Protein AF-A0ABD1PYK2-F1 (afdb_monomer_lite)

Structure (mmCIF, N/CA/C/O backbone):
data_AF-A0ABD1PYK2-F1
#
_entry.id   AF-A0ABD1PYK2-F1
#
loop_
_atom_site.group_PDB
_atom_site.id
_atom_site.type_symbol
_atom_site.label_atom_id
_atom_site.label_alt_id
_atom_site.label_comp_id
_atom_site.label_asym_id
_atom_site.label_entity_id
_atom_site.label_seq_id
_atom_site.pdbx_PDB_ins_code
_atom_site.Cartn_x
_atom_site.Cartn_y
_atom_site.Cartn_z
_atom_site.occupancy
_atom_site.B_iso_or_equiv
_atom_site.auth_seq_id
_atom_site.auth_comp_id
_atom_site.auth_asym_id
_atom_site.auth_atom_id
_atom_site.pdbx_PDB_model_num
ATOM 1 N N . MET A 1 1 ? 8.245 11.657 2.292 1.00 74.88 1 MET A N 1
ATOM 2 C CA . MET A 1 1 ? 6.785 11.523 2.080 1.00 74.88 1 MET A CA 1
ATOM 3 C C . MET A 1 1 ? 6.137 12.876 2.335 1.00 74.88 1 MET A C 1
ATOM 5 O O . MET A 1 1 ? 6.448 13.463 3.363 1.00 74.88 1 MET A O 1
ATOM 9 N N . LYS A 1 2 ? 5.314 13.388 1.410 1.00 86.75 2 LYS A N 1
ATOM 10 C CA . LYS A 1 2 ? 4.591 14.660 1.602 1.00 86.75 2 LYS A CA 1
ATOM 11 C C . LYS A 1 2 ? 3.456 14.492 2.625 1.00 86.75 2 LYS A C 1
ATOM 13 O O . LYS A 1 2 ? 2.939 13.383 2.755 1.00 86.75 2 LYS A O 1
ATOM 18 N N . GLU A 1 3 ? 3.072 15.558 3.329 1.00 89.00 3 GLU A N 1
ATOM 19 C CA . GLU A 1 3 ? 2.072 15.497 4.413 1.00 89.00 3 GLU A CA 1
ATOM 20 C C . GLU A 1 3 ? 0.693 15.042 3.924 1.00 89.00 3 GLU A C 1
ATOM 22 O O . GLU A 1 3 ? 0.049 14.222 4.575 1.00 89.00 3 GLU A O 1
ATOM 27 N N . GLU A 1 4 ? 0.268 15.463 2.730 1.00 91.81 4 GLU A N 1
ATOM 28 C CA . GLU A 1 4 ? -1.008 15.030 2.155 1.00 91.81 4 GLU A CA 1
ATOM 29 C C . GLU A 1 4 ? -1.071 13.521 1.872 1.00 91.81 4 GLU A C 1
ATOM 31 O O . GLU A 1 4 ? -2.158 12.960 1.768 1.00 91.81 4 GLU A O 1
ATOM 36 N N . CYS A 1 5 ? 0.084 12.856 1.772 1.00 92.56 5 CYS A N 1
ATOM 37 C CA . CYS A 1 5 ? 0.183 11.414 1.566 1.00 92.56 5 CYS A CA 1
ATOM 38 C C . CYS A 1 5 ? 0.205 10.615 2.875 1.00 92.56 5 CYS A C 1
ATOM 40 O O . CYS A 1 5 ? 0.197 9.391 2.818 1.00 92.56 5 CYS A O 1
ATOM 42 N N . LYS A 1 6 ? 0.211 11.283 4.036 1.00 90.31 6 LYS A N 1
ATOM 43 C CA . LYS A 1 6 ? 0.122 10.647 5.361 1.00 90.31 6 LYS A CA 1
ATOM 44 C C . LYS A 1 6 ? -1.310 10.572 5.892 1.00 90.31 6 LYS A C 1
ATOM 46 O O . LYS A 1 6 ? -1.553 9.948 6.921 1.00 90.31 6 LYS A O 1
ATOM 51 N N . VAL A 1 7 ? -2.257 11.228 5.226 1.00 90.69 7 VAL A N 1
ATOM 52 C CA . VAL A 1 7 ? -3.659 11.261 5.649 1.00 90.69 7 VAL A CA 1
ATOM 53 C C . VAL A 1 7 ? -4.382 10.032 5.107 1.00 90.69 7 VAL A C 1
ATOM 55 O O . VAL A 1 7 ? -4.523 9.871 3.893 1.00 90.69 7 VAL A O 1
ATOM 58 N N . VAL A 1 8 ? -4.873 9.183 6.012 1.00 90.94 8 VAL A N 1
ATOM 59 C CA . VAL A 1 8 ? -5.767 8.076 5.658 1.00 90.94 8 VAL A CA 1
ATOM 60 C C . VAL A 1 8 ? -7.124 8.669 5.282 1.00 90.94 8 VAL A C 1
ATOM 62 O O . VAL A 1 8 ? -7.791 9.307 6.092 1.00 90.94 8 VAL A O 1
ATOM 65 N N . SER A 1 9 ? -7.480 8.543 4.010 1.00 90.81 9 SER A N 1
ATOM 66 C CA . SER A 1 9 ? -8.704 9.078 3.411 1.00 90.81 9 SER A CA 1
ATOM 67 C C . SER A 1 9 ? -9.098 8.215 2.223 1.00 90.81 9 SER A C 1
ATOM 69 O O . SER A 1 9 ? -8.249 7.505 1.682 1.00 90.81 9 SER A O 1
ATOM 71 N N . ASP A 1 10 ? -10.359 8.287 1.804 1.00 92.62 10 ASP A N 1
ATOM 72 C CA . ASP A 1 10 ? -10.828 7.587 0.611 1.00 92.62 10 ASP A CA 1
ATOM 73 C C . ASP A 1 10 ? -9.928 7.922 -0.605 1.00 92.62 10 ASP A C 1
ATOM 75 O O . ASP A 1 10 ? -9.755 9.109 -0.927 1.00 92.62 10 ASP A O 1
ATOM 79 N N . PRO A 1 11 ? -9.346 6.916 -1.291 1.00 94.06 11 PRO A N 1
ATOM 80 C CA . PRO A 1 11 ? -8.468 7.141 -2.437 1.00 94.06 11 PRO A CA 1
ATOM 81 C C . PRO A 1 11 ? -9.079 8.024 -3.536 1.00 94.06 11 PRO A C 1
ATOM 83 O O . PRO A 1 11 ? -8.347 8.795 -4.166 1.00 94.06 11 PRO A O 1
ATOM 86 N N . ARG A 1 12 ? -10.408 7.985 -3.724 1.00 94.81 12 ARG A N 1
ATOM 87 C CA . ARG A 1 12 ? -11.149 8.812 -4.695 1.00 94.81 12 ARG A CA 1
ATOM 88 C C . ARG A 1 12 ? -10.964 10.308 -4.433 1.00 94.81 12 ARG A C 1
ATOM 90 O O . ARG A 1 12 ? -10.873 11.100 -5.373 1.00 94.81 12 ARG A O 1
ATOM 97 N N . PHE A 1 13 ? -10.835 10.690 -3.162 1.00 95.00 13 PHE A N 1
ATOM 98 C CA . PHE A 1 13 ? -10.753 12.083 -2.709 1.00 95.00 13 PHE A CA 1
ATOM 99 C C . PHE A 1 13 ? -9.386 12.461 -2.122 1.00 95.00 13 PHE A C 1
ATOM 101 O O . PHE A 1 13 ? -9.187 13.610 -1.720 1.00 95.00 13 PHE A O 1
ATOM 108 N N . SER A 1 14 ? -8.420 11.537 -2.104 1.00 94.12 14 SER A N 1
ATOM 109 C CA . SER A 1 14 ? -7.085 11.794 -1.561 1.00 94.12 14 SER A CA 1
ATOM 110 C C . SER A 1 14 ? -6.401 12.977 -2.258 1.00 94.12 14 SER A C 1
ATOM 112 O O . SER A 1 14 ? -6.390 13.104 -3.490 1.00 94.12 14 SER A O 1
ATOM 114 N N . LYS A 1 15 ? -5.791 13.861 -1.461 1.00 95.12 15 LYS A N 1
ATOM 115 C CA . LYS A 1 15 ? -4.985 14.992 -1.956 1.00 95.12 15 LYS A CA 1
ATOM 116 C C . LYS A 1 15 ? -3.602 14.550 -2.444 1.00 95.12 15 LYS A C 1
ATOM 118 O O . LYS A 1 15 ? -2.945 15.295 -3.168 1.00 95.12 15 LYS A O 1
ATOM 123 N N . CYS A 1 16 ? -3.172 13.339 -2.092 1.00 94.31 16 CYS A N 1
ATOM 124 C CA . CYS A 1 16 ? -1.904 12.785 -2.532 1.00 94.31 16 CYS A CA 1
ATOM 125 C C . CYS A 1 16 ? -1.929 12.475 -4.038 1.00 94.31 16 CYS A C 1
ATOM 127 O O . CYS A 1 16 ? -2.769 11.722 -4.527 1.00 94.31 16 CYS A O 1
ATOM 129 N N . GLN A 1 17 ? -0.972 13.027 -4.787 1.00 93.19 17 GLN A N 1
ATOM 130 C CA . GLN A 1 17 ? -0.916 12.911 -6.255 1.00 93.19 17 GLN A CA 1
ATOM 131 C C . GLN A 1 17 ? -0.642 11.490 -6.771 1.00 93.19 17 GLN A C 1
ATOM 133 O O . GLN A 1 17 ? -0.823 11.214 -7.958 1.00 93.19 17 GLN A O 1
ATOM 138 N N . ILE A 1 18 ? -0.174 10.597 -5.897 1.00 92.69 18 ILE A N 1
ATOM 139 C CA . ILE A 1 18 ? 0.105 9.199 -6.236 1.00 92.69 18 ILE A CA 1
ATOM 140 C C . ILE A 1 18 ? -1.050 8.252 -5.877 1.00 92.69 18 ILE A C 1
ATOM 142 O O . ILE A 1 18 ? -0.937 7.062 -6.148 1.00 92.69 18 ILE A O 1
ATOM 146 N N . ALA A 1 19 ? -2.168 8.762 -5.342 1.00 95.12 19 ALA A N 1
ATOM 147 C CA . ALA A 1 19 ? -3.413 8.002 -5.241 1.00 95.12 19 ALA A CA 1
ATOM 148 C C . ALA A 1 19 ? -3.953 7.684 -6.645 1.00 95.12 19 ALA A C 1
ATOM 150 O O . ALA A 1 19 ? -4.085 8.587 -7.478 1.00 95.12 19 ALA A O 1
ATOM 151 N N . LEU A 1 20 ? -4.281 6.419 -6.914 1.00 94.44 20 LEU A N 1
ATOM 152 C CA . LEU A 1 20 ? -4.984 6.034 -8.136 1.00 94.44 20 LEU A CA 1
ATOM 153 C C . LEU A 1 20 ? -6.457 6.430 -8.020 1.00 94.44 20 LEU A C 1
ATOM 155 O O . LEU A 1 20 ? -7.187 5.938 -7.160 1.00 94.44 20 LEU A O 1
ATOM 159 N N . LYS A 1 21 ? -6.879 7.326 -8.913 1.00 93.00 21 LYS A N 1
ATOM 160 C CA . LYS A 1 21 ? -8.245 7.848 -9.024 1.00 93.00 21 LYS A CA 1
ATOM 161 C C . LYS A 1 21 ? -8.891 7.332 -10.305 1.00 93.00 21 LYS A C 1
ATOM 163 O O . LYS A 1 21 ? -8.188 7.116 -11.290 1.00 93.00 21 LYS A O 1
ATOM 168 N N . GLY A 1 22 ? -10.215 7.200 -10.298 1.00 92.56 22 GLY A N 1
ATOM 169 C CA . GLY A 1 22 ? -10.984 6.788 -11.476 1.00 92.56 22 GLY A CA 1
ATOM 170 C C . GLY A 1 22 ? -10.955 5.285 -11.763 1.00 92.56 22 GLY A C 1
ATOM 171 O O . GLY A 1 22 ? -11.240 4.892 -12.890 1.00 92.56 22 GLY A O 1
ATOM 172 N N . LEU A 1 23 ? -10.606 4.451 -10.777 1.00 93.06 23 LEU A N 1
ATOM 173 C CA . LEU A 1 23 ? -10.882 3.013 -10.848 1.00 93.06 23 LEU A CA 1
ATOM 174 C C . LEU A 1 23 ? -12.402 2.770 -10.712 1.00 93.06 23 LEU A C 1
ATOM 176 O O . LEU A 1 23 ? -13.110 3.655 -10.221 1.00 93.06 23 LEU A O 1
ATOM 180 N N . PRO A 1 24 ? -12.919 1.601 -11.133 1.00 96.56 24 PRO A N 1
ATOM 181 C CA . PRO A 1 24 ? -14.303 1.220 -10.855 1.00 96.56 24 PRO A CA 1
ATOM 182 C C . PRO A 1 24 ? -14.618 1.302 -9.356 1.00 96.56 24 PRO A C 1
ATOM 184 O O . PRO A 1 24 ? -13.746 1.035 -8.525 1.00 96.56 24 PRO A O 1
ATOM 187 N N . ASN A 1 25 ? -15.852 1.676 -9.007 1.00 94.50 25 ASN A N 1
ATOM 188 C CA . ASN A 1 25 ? -16.253 1.875 -7.609 1.00 94.50 25 ASN A CA 1
ATOM 189 C C . ASN A 1 25 ? -16.060 0.605 -6.780 1.00 94.50 25 ASN A C 1
ATOM 191 O O . ASN A 1 25 ? -15.590 0.681 -5.651 1.00 94.50 25 ASN A O 1
ATOM 195 N N . GLU A 1 26 ? -16.303 -0.556 -7.385 1.00 95.62 26 GLU A N 1
ATOM 196 C CA . GLU A 1 26 ? -16.123 -1.866 -6.770 1.00 95.62 26 GLU A CA 1
ATOM 197 C C . GLU A 1 26 ? -14.700 -2.050 -6.233 1.00 95.62 26 GLU A C 1
ATOM 199 O O . GLU A 1 26 ? -14.513 -2.646 -5.180 1.00 95.62 26 GLU A O 1
ATOM 204 N N . VAL A 1 27 ? -13.685 -1.488 -6.900 1.00 94.50 27 VAL A N 1
ATOM 205 C CA . VAL A 1 27 ? -12.303 -1.567 -6.410 1.00 94.50 27 VAL A CA 1
ATOM 206 C C . VAL A 1 27 ? -12.149 -0.817 -5.089 1.00 94.50 27 VAL A C 1
ATOM 208 O O . VAL A 1 27 ? -11.462 -1.313 -4.202 1.00 94.50 27 VAL A O 1
ATOM 211 N N . TYR A 1 28 ? -12.777 0.353 -4.953 1.00 94.31 28 TYR A N 1
ATOM 212 C CA . TYR A 1 28 ? -12.697 1.179 -3.745 1.00 94.31 28 TYR A CA 1
ATOM 213 C C . TYR A 1 28 ? -13.603 0.690 -2.613 1.00 94.31 28 TYR A C 1
ATOM 215 O O . TYR A 1 28 ? -13.263 0.895 -1.451 1.00 94.31 28 TYR A O 1
ATOM 223 N N . ASP A 1 29 ? -14.746 0.098 -2.955 1.00 93.19 29 ASP A N 1
ATOM 224 C CA . ASP A 1 29 ? -15.789 -0.262 -1.994 1.00 93.19 29 ASP A CA 1
ATOM 225 C C . ASP A 1 29 ? -15.610 -1.685 -1.430 1.00 93.19 29 ASP A C 1
ATOM 227 O O . ASP A 1 29 ? -16.140 -1.987 -0.363 1.00 93.19 29 ASP A O 1
ATOM 231 N N . ILE A 1 30 ? -14.847 -2.554 -2.105 1.00 95.19 30 ILE A N 1
ATOM 232 C CA . ILE A 1 30 ? -14.487 -3.881 -1.586 1.00 95.19 30 ILE A CA 1
ATOM 233 C C . ILE A 1 30 ? -13.434 -3.757 -0.478 1.00 95.19 30 ILE A C 1
ATOM 235 O O . ILE A 1 30 ? -12.370 -3.159 -0.655 1.00 95.19 30 ILE A O 1
ATOM 239 N N . GLU A 1 31 ? -13.698 -4.416 0.649 1.00 94.00 31 GLU A N 1
ATOM 240 C CA . GLU A 1 31 ? -12.702 -4.663 1.687 1.00 94.00 31 GLU A CA 1
ATOM 241 C C . GLU A 1 31 ? -11.823 -5.849 1.296 1.00 94.00 31 GLU A C 1
ATOM 243 O O . GLU A 1 31 ? -12.190 -7.011 1.450 1.00 94.00 31 GLU A O 1
ATOM 248 N N . TRP A 1 32 ? -10.652 -5.552 0.746 1.00 96.81 32 TRP A N 1
ATOM 249 C CA . TRP A 1 32 ? -9.728 -6.583 0.296 1.00 96.81 32 TRP A CA 1
ATOM 250 C C . TRP A 1 32 ? -9.066 -7.277 1.486 1.00 96.81 32 TRP A C 1
ATOM 252 O O . TRP A 1 32 ? -8.422 -6.628 2.315 1.00 96.81 32 TRP A O 1
ATOM 262 N N . ASP A 1 33 ? -9.174 -8.602 1.545 1.00 97.75 33 ASP A N 1
ATOM 263 C CA . ASP A 1 33 ? -8.374 -9.421 2.465 1.00 97.75 33 ASP A CA 1
ATOM 264 C C . ASP A 1 33 ? -6.920 -9.513 1.987 1.00 97.75 33 ASP A C 1
ATOM 266 O O . ASP A 1 33 ? -5.994 -9.487 2.793 1.00 97.75 33 ASP A O 1
ATOM 270 N N . LEU A 1 34 ? -6.715 -9.535 0.664 1.00 98.06 34 LEU A N 1
ATOM 271 C CA . LEU A 1 34 ? -5.402 -9.611 0.034 1.00 98.06 34 LEU A CA 1
ATOM 272 C C . LEU A 1 34 ? -5.312 -8.694 -1.189 1.00 98.06 34 LEU A C 1
ATOM 274 O O . LEU A 1 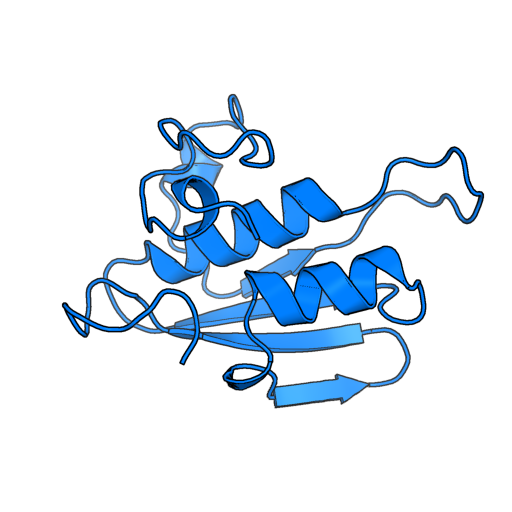34 ? -6.210 -8.673 -2.031 1.00 98.06 34 LEU A O 1
ATOM 278 N N . ILE A 1 35 ? -4.187 -7.988 -1.323 1.00 97.81 35 ILE A N 1
ATOM 279 C CA . ILE A 1 35 ? -3.831 -7.198 -2.506 1.00 97.81 35 ILE A CA 1
ATOM 280 C C . ILE A 1 35 ? -2.447 -7.630 -3.006 1.00 97.81 35 ILE A C 1
ATOM 282 O O . ILE A 1 35 ? -1.451 -7.503 -2.298 1.00 97.81 35 ILE A O 1
ATOM 286 N N . MET A 1 36 ? -2.365 -8.085 -4.258 1.00 96.44 36 MET A N 1
ATOM 287 C CA . MET A 1 36 ? -1.098 -8.340 -4.949 1.00 96.44 36 MET A CA 1
ATOM 288 C C . MET A 1 36 ? -0.764 -7.155 -5.856 1.00 96.44 36 MET A C 1
ATOM 290 O O . MET A 1 36 ? -1.469 -6.882 -6.827 1.00 96.44 36 MET A O 1
ATOM 294 N N . VAL A 1 37 ? 0.3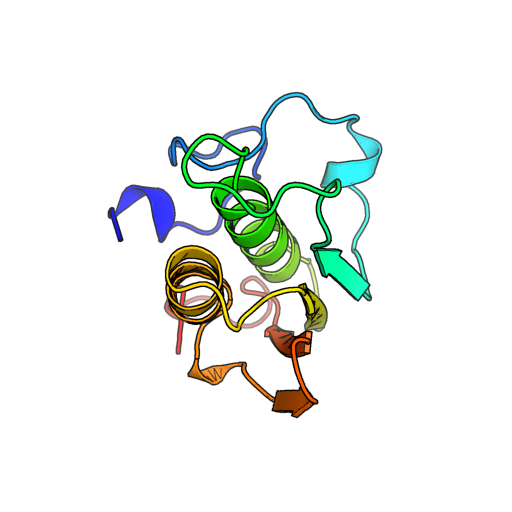22 -6.449 -5.552 1.00 95.12 37 VAL A N 1
ATOM 295 C CA . VAL A 1 37 ? 0.867 -5.388 -6.398 1.00 95.12 37 VAL A CA 1
ATOM 296 C C . VAL A 1 37 ? 1.925 -5.990 -7.310 1.00 95.12 37 VAL A C 1
ATOM 298 O O . VAL A 1 37 ? 3.105 -6.087 -6.961 1.00 95.12 37 VAL A O 1
ATOM 301 N N . ASP A 1 38 ? 1.481 -6.356 -8.505 1.00 89.62 38 ASP A N 1
ATOM 302 C CA . ASP A 1 38 ? 2.335 -6.801 -9.598 1.00 89.62 38 ASP A CA 1
ATOM 303 C C . ASP A 1 38 ? 2.133 -5.906 -10.826 1.00 89.62 38 ASP A C 1
ATOM 305 O O . ASP A 1 38 ? 1.050 -5.355 -11.035 1.00 89.62 38 ASP A O 1
ATOM 309 N N . ALA A 1 39 ? 3.185 -5.704 -11.619 1.00 71.06 39 ALA A N 1
ATOM 310 C CA . ALA A 1 39 ? 3.112 -4.851 -12.813 1.00 71.06 39 ALA A CA 1
ATOM 311 C C . ALA A 1 39 ? 3.265 -5.662 -14.098 1.00 71.06 39 ALA A C 1
ATOM 313 O O . ALA A 1 39 ? 3.777 -6.780 -14.059 1.00 71.06 39 ALA A O 1
ATOM 314 N N . PRO A 1 40 ? 2.919 -5.068 -15.257 1.00 68.44 40 PRO A N 1
ATOM 315 C CA . PRO A 1 40 ? 3.378 -5.579 -16.542 1.00 68.44 40 PRO A CA 1
ATOM 316 C C . PRO A 1 40 ? 4.912 -5.660 -16.616 1.00 68.44 40 PRO A C 1
ATOM 318 O O . PRO A 1 40 ? 5.638 -4.894 -15.980 1.00 68.44 40 PRO A O 1
ATOM 321 N N . THR A 1 41 ? 5.406 -6.572 -17.451 1.00 53.09 41 THR A N 1
ATOM 322 C CA . THR A 1 41 ? 6.834 -6.773 -17.727 1.00 53.09 41 THR A CA 1
ATOM 323 C C . THR A 1 41 ? 7.496 -5.506 -18.279 1.00 53.09 41 THR A C 1
ATOM 325 O O . THR A 1 41 ? 7.121 -5.020 -19.344 1.00 53.09 41 THR A O 1
ATOM 328 N N . GLY A 1 42 ? 8.523 -5.001 -17.590 1.00 57.06 42 GLY A N 1
ATOM 329 C CA . GLY A 1 42 ? 9.344 -3.882 -18.055 1.00 57.06 42 GLY A CA 1
ATOM 330 C C . GLY A 1 42 ? 10.498 -3.580 -17.097 1.00 57.06 42 GLY A C 1
ATOM 331 O O . GLY A 1 42 ? 10.328 -2.840 -16.131 1.00 57.06 42 GLY A O 1
ATOM 332 N N . TYR A 1 43 ? 11.677 -4.148 -17.365 1.00 60.59 43 TYR A N 1
ATOM 333 C CA . TYR A 1 43 ? 12.905 -3.918 -16.592 1.00 60.59 43 TYR A CA 1
ATOM 334 C C . TYR A 1 43 ? 13.827 -2.943 -17.345 1.00 60.59 43 TYR A C 1
ATOM 336 O O . TYR A 1 43 ? 14.852 -3.329 -17.898 1.00 60.59 43 TYR A O 1
ATOM 344 N N . HIS A 1 44 ? 13.409 -1.682 -17.464 1.00 68.62 44 HIS A N 1
ATOM 345 C CA . HIS A 1 44 ? 14.233 -0.596 -18.006 1.00 68.62 44 HIS A CA 1
ATOM 346 C C . HIS A 1 44 ? 13.846 0.737 -17.357 1.00 68.62 44 HIS A C 1
ATOM 348 O O . HIS A 1 44 ? 12.723 0.888 -16.875 1.00 68.62 44 HIS A O 1
ATOM 354 N N . ASP A 1 45 ? 14.760 1.708 -17.359 1.00 64.81 45 ASP A N 1
ATOM 355 C CA . ASP A 1 45 ? 14.608 2.979 -16.630 1.00 64.81 45 ASP A CA 1
ATOM 356 C C . ASP A 1 45 ? 13.387 3.812 -17.064 1.00 64.81 45 ASP A C 1
ATOM 358 O O . ASP A 1 45 ? 12.879 4.619 -16.289 1.00 64.81 45 ASP A O 1
ATOM 362 N N . GLY A 1 46 ? 12.883 3.597 -18.284 1.00 66.44 46 GLY A N 1
ATOM 363 C CA . GLY A 1 46 ? 11.675 4.246 -18.809 1.00 66.44 46 GLY A CA 1
ATOM 364 C C . GLY A 1 46 ? 10.357 3.510 -18.535 1.00 66.44 46 GLY A C 1
ATOM 365 O O . GLY A 1 46 ? 9.294 4.047 -18.847 1.00 66.44 46 GLY A O 1
ATOM 366 N N . ALA A 1 47 ? 10.398 2.295 -17.981 1.00 69.69 47 ALA A N 1
ATOM 367 C CA . ALA A 1 47 ? 9.194 1.510 -17.735 1.00 69.69 47 ALA A CA 1
ATOM 368 C C . ALA A 1 47 ? 8.373 2.103 -16.574 1.00 69.69 47 ALA A C 1
ATOM 370 O O . ALA A 1 47 ? 8.949 2.555 -15.577 1.00 69.69 47 ALA A O 1
ATOM 371 N N . PRO A 1 48 ? 7.030 2.074 -16.648 1.00 72.94 48 PRO A N 1
ATOM 372 C CA . PRO A 1 48 ? 6.185 2.534 -15.554 1.00 72.94 48 PRO A CA 1
ATOM 373 C C . PRO A 1 48 ? 6.438 1.703 -14.287 1.00 72.94 48 PRO A C 1
ATOM 375 O O . PRO A 1 48 ? 6.388 0.475 -14.314 1.00 72.94 48 PRO A O 1
ATOM 378 N N . GLY A 1 49 ? 6.722 2.381 -13.175 1.00 79.81 49 GLY A N 1
ATOM 379 C CA . GLY A 1 49 ? 6.904 1.744 -11.868 1.00 79.81 49 GLY A CA 1
ATOM 380 C C . GLY A 1 49 ? 5.591 1.533 -11.109 1.00 79.81 49 GLY A C 1
ATOM 381 O O . GLY A 1 49 ? 4.512 1.945 -11.542 1.00 79.81 49 GLY A O 1
ATOM 382 N N . ARG A 1 50 ? 5.687 0.927 -9.921 1.00 86.81 50 ARG A N 1
ATOM 383 C CA . ARG A 1 50 ? 4.520 0.511 -9.110 1.00 86.81 50 ARG A CA 1
ATOM 384 C C . ARG A 1 50 ? 4.113 1.503 -8.024 1.00 86.81 50 ARG A C 1
ATOM 386 O O . ARG A 1 50 ? 3.203 1.235 -7.250 1.00 86.81 50 ARG A O 1
ATOM 393 N N . MET A 1 51 ? 4.748 2.671 -7.967 1.00 90.88 51 MET A N 1
ATOM 394 C CA . MET A 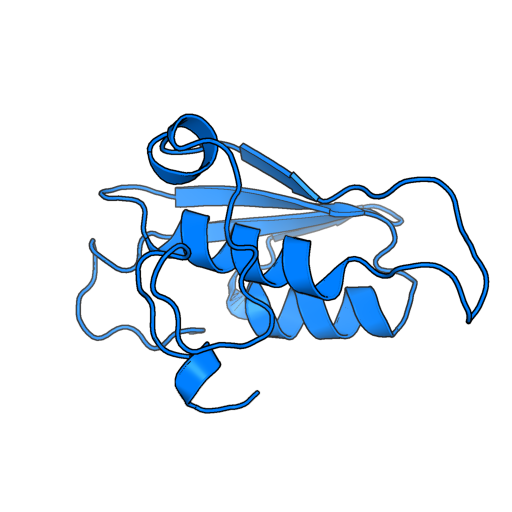1 51 ? 4.620 3.645 -6.875 1.00 90.88 51 MET A CA 1
ATOM 395 C C . MET A 1 51 ? 3.171 3.993 -6.519 1.00 90.88 51 MET A C 1
ATOM 397 O O . MET A 1 51 ? 2.806 3.996 -5.345 1.00 90.88 51 MET A O 1
ATOM 401 N N . LYS A 1 52 ? 2.342 4.275 -7.533 1.00 93.31 52 LYS A N 1
ATOM 402 C CA . LYS A 1 52 ? 0.931 4.632 -7.329 1.00 93.31 52 LYS A CA 1
ATOM 403 C C . LYS A 1 52 ? 0.097 3.443 -6.849 1.00 93.31 52 LYS A C 1
ATOM 405 O O . LYS A 1 52 ? -0.755 3.613 -5.981 1.00 93.31 52 LYS A O 1
ATOM 410 N N . ALA A 1 53 ? 0.361 2.251 -7.385 1.00 94.38 53 ALA A N 1
ATOM 411 C CA . ALA A 1 53 ? -0.318 1.022 -6.985 1.00 94.38 53 ALA A CA 1
ATOM 412 C C . ALA A 1 53 ? 0.037 0.640 -5.541 1.00 94.38 53 ALA A C 1
ATOM 414 O O . ALA A 1 53 ? -0.868 0.437 -4.741 1.00 94.38 53 ALA A O 1
ATOM 415 N N . ILE A 1 54 ? 1.327 0.668 -5.179 1.00 96.00 54 ILE A N 1
ATOM 416 C CA . ILE A 1 54 ? 1.808 0.441 -3.806 1.00 96.00 54 ILE A CA 1
ATOM 417 C C . ILE A 1 54 ? 1.128 1.412 -2.836 1.00 96.00 54 ILE A C 1
ATOM 419 O O . ILE A 1 54 ? 0.551 0.990 -1.838 1.00 96.00 54 ILE A O 1
ATOM 423 N N . TYR A 1 55 ? 1.158 2.715 -3.1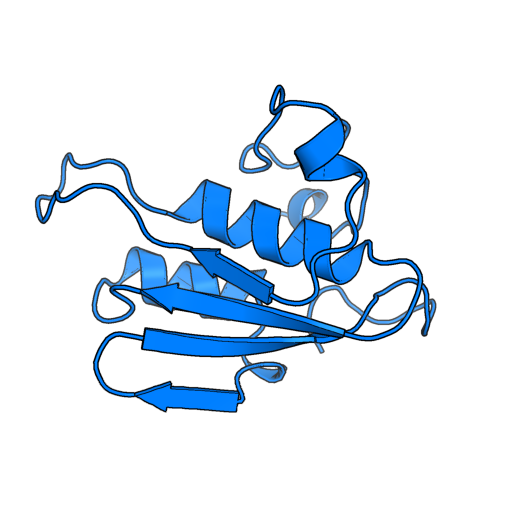36 1.00 95.81 55 TYR A N 1
ATOM 424 C CA . TYR A 1 55 ? 0.528 3.715 -2.275 1.00 95.81 55 TYR A CA 1
ATOM 425 C C . TYR A 1 55 ? -0.978 3.482 -2.113 1.00 95.81 55 TYR A C 1
ATOM 427 O O . TYR A 1 55 ? -1.495 3.530 -0.999 1.00 95.81 55 TYR A O 1
ATOM 435 N N . THR A 1 56 ? -1.681 3.226 -3.217 1.00 96.19 56 THR A N 1
ATOM 436 C CA . THR A 1 56 ? -3.139 3.053 -3.198 1.00 96.19 56 THR A CA 1
ATOM 437 C C . THR A 1 56 ? -3.536 1.774 -2.464 1.00 96.19 56 THR A C 1
ATOM 439 O O . THR A 1 56 ? -4.474 1.822 -1.677 1.00 96.19 56 THR A O 1
ATOM 442 N N . ALA A 1 57 ? -2.792 0.676 -2.635 1.00 96.88 57 ALA A N 1
ATOM 443 C CA . ALA A 1 57 ? -3.001 -0.569 -1.896 1.00 96.88 57 ALA A CA 1
ATOM 444 C C . ALA A 1 57 ? -2.877 -0.351 -0.382 1.00 96.88 57 ALA A C 1
ATOM 446 O O . ALA A 1 57 ? -3.778 -0.721 0.368 1.00 96.88 57 ALA A O 1
ATOM 447 N N . GLY A 1 58 ? -1.814 0.331 0.062 1.00 96.00 58 GLY A N 1
ATOM 448 C CA . GLY A 1 58 ? -1.649 0.696 1.470 1.00 96.00 58 GLY A CA 1
ATOM 449 C C . GLY A 1 58 ? -2.779 1.591 1.976 1.00 96.00 58 GLY A C 1
ATOM 450 O O . GLY A 1 58 ? -3.330 1.352 3.046 1.00 96.00 58 GLY A O 1
ATOM 451 N N . LEU A 1 59 ? -3.180 2.596 1.194 1.00 95.25 59 LEU A N 1
ATOM 452 C CA . LEU A 1 59 ? -4.273 3.494 1.565 1.00 95.25 59 LEU A CA 1
ATOM 453 C C . LEU A 1 59 ? -5.617 2.757 1.678 1.00 95.25 59 LEU A C 1
ATOM 455 O O . LEU A 1 59 ? -6.371 3.029 2.608 1.00 95.25 59 LEU A O 1
ATOM 459 N N . MET A 1 60 ? -5.917 1.828 0.770 1.00 95.69 60 MET A N 1
ATOM 460 C CA . MET A 1 60 ? -7.127 0.999 0.821 1.00 95.69 60 MET A CA 1
ATOM 461 C C . MET A 1 60 ? -7.114 0.072 2.037 1.00 95.69 60 MET A C 1
ATOM 463 O O . MET A 1 60 ? -8.055 0.104 2.823 1.00 95.69 60 MET A O 1
ATOM 467 N N . ALA A 1 61 ? -6.012 -0.650 2.259 1.00 95.94 61 ALA A N 1
ATOM 468 C CA . ALA A 1 61 ? -5.830 -1.509 3.428 1.00 95.94 61 ALA A CA 1
ATOM 469 C C . ALA A 1 61 ? -6.023 -0.746 4.751 1.00 95.94 61 ALA A C 1
ATOM 471 O O . ALA A 1 61 ? -6.707 -1.204 5.663 1.00 95.94 61 ALA A O 1
ATOM 472 N N . ARG A 1 62 ? -5.486 0.478 4.848 1.00 93.62 62 ARG A N 1
ATOM 473 C CA . ARG A 1 62 ? -5.661 1.338 6.031 1.00 93.62 62 ARG A CA 1
ATOM 474 C C . ARG A 1 62 ? -7.089 1.869 6.188 1.00 93.62 62 ARG A C 1
ATOM 476 O O . ARG A 1 62 ? -7.485 2.155 7.315 1.00 93.62 62 ARG A O 1
ATOM 483 N N . ASN A 1 63 ? -7.842 2.037 5.101 1.00 91.62 63 ASN A N 1
ATOM 484 C CA . ASN A 1 63 ? -9.222 2.538 5.134 1.00 91.62 63 ASN A CA 1
ATOM 485 C C . ASN A 1 63 ? -10.277 1.468 5.421 1.00 91.62 63 ASN A C 1
ATOM 487 O O . ASN A 1 63 ? -11.426 1.851 5.654 1.00 91.62 63 ASN A O 1
ATOM 491 N N . ARG A 1 64 ? -9.898 0.184 5.418 1.00 92.44 64 ARG A N 1
ATOM 492 C CA . ARG A 1 64 ? -10.761 -0.931 5.822 1.00 92.44 64 ARG A CA 1
ATOM 493 C C . ARG A 1 64 ? -11.471 -0.618 7.144 1.00 92.44 64 ARG A C 1
ATOM 495 O O . ARG A 1 64 ? -10.885 0.014 8.027 1.00 92.44 64 ARG A O 1
ATOM 502 N N . GLU A 1 65 ? -12.726 -1.015 7.282 1.00 90.88 65 GLU A N 1
ATOM 503 C CA . GLU A 1 65 ? -13.549 -0.761 8.462 1.00 90.88 65 GLU A CA 1
ATOM 504 C C . GLU A 1 65 ? -12.993 -1.469 9.697 1.00 90.88 65 GLU A C 1
ATOM 506 O O . GLU A 1 65 ? -12.702 -0.806 10.695 1.00 90.88 65 GLU A O 1
ATOM 511 N N . ASP A 1 66 ? -12.746 -2.774 9.590 1.00 91.56 66 ASP A N 1
ATOM 512 C CA . ASP A 1 66 ? -12.173 -3.601 10.653 1.00 91.56 66 ASP A CA 1
ATOM 513 C C . ASP A 1 66 ? -11.188 -4.649 10.114 1.00 91.56 66 ASP A C 1
ATOM 515 O O . ASP A 1 66 ? -11.238 -5.032 8.947 1.00 91.56 66 ASP A O 1
ATOM 519 N N . GLY A 1 67 ? -10.281 -5.121 10.969 1.00 93.56 67 GLY A N 1
ATOM 520 C CA . GLY A 1 67 ? -9.312 -6.164 10.628 1.00 93.56 67 GLY A CA 1
ATOM 521 C C . GLY A 1 67 ? -8.044 -5.661 9.932 1.00 93.56 67 GLY A C 1
ATOM 522 O O . GLY A 1 67 ? -7.566 -4.545 10.173 1.00 93.56 67 GLY A O 1
ATOM 523 N N . GLU A 1 68 ? -7.458 -6.531 9.111 1.00 95.88 68 GLU A N 1
ATOM 524 C CA . GLU A 1 68 ? -6.159 -6.345 8.460 1.00 95.88 68 GLU A CA 1
ATOM 525 C C . GLU A 1 68 ? -6.241 -6.790 6.992 1.00 95.88 68 GLU A C 1
ATOM 527 O O . GLU A 1 68 ? -7.074 -7.622 6.636 1.00 95.88 68 GLU A O 1
ATOM 532 N N . THR A 1 69 ? -5.379 -6.233 6.145 1.00 97.81 69 THR A N 1
ATOM 533 C CA . THR A 1 69 ? -5.217 -6.640 4.744 1.00 97.81 69 THR A CA 1
ATOM 534 C C . THR A 1 69 ? -3.784 -7.089 4.514 1.00 97.81 69 THR A C 1
ATOM 536 O O . THR A 1 69 ? -2.839 -6.372 4.864 1.00 97.81 69 THR A O 1
ATOM 539 N N . ASP A 1 70 ? -3.617 -8.233 3.862 1.00 98.50 70 ASP A N 1
ATOM 540 C CA . ASP A 1 70 ? -2.317 -8.682 3.390 1.00 98.50 70 ASP A CA 1
ATOM 541 C C . ASP A 1 70 ? -1.973 -8.012 2.059 1.00 98.50 70 ASP A C 1
ATOM 543 O O . ASP A 1 70 ? -2.740 -8.044 1.096 1.00 98.50 70 ASP A O 1
ATOM 547 N N . VAL A 1 71 ? -0.801 -7.388 1.987 1.00 98.44 71 VAL A N 1
ATOM 548 C CA . VAL A 1 71 ? -0.308 -6.751 0.766 1.00 98.44 71 VAL A CA 1
ATOM 549 C C . VAL A 1 71 ? 0.998 -7.400 0.349 1.00 98.44 71 VAL A C 1
ATOM 551 O O . VAL A 1 71 ? 1.983 -7.376 1.087 1.00 98.44 71 VAL A O 1
ATOM 554 N N . PHE A 1 72 ? 1.014 -7.939 -0.865 1.00 98.06 72 PHE A N 1
ATOM 555 C CA . PHE A 1 72 ? 2.197 -8.515 -1.488 1.00 98.06 72 PHE A CA 1
ATOM 556 C C . PHE A 1 72 ? 2.720 -7.572 -2.567 1.00 98.06 72 PHE A C 1
ATOM 558 O O . PHE A 1 72 ? 1.954 -7.076 -3.391 1.00 98.06 72 PHE A O 1
ATOM 565 N N . VAL A 1 73 ? 4.024 -7.307 -2.574 1.00 96.50 73 VAL A N 1
ATOM 566 C CA . VAL A 1 73 ? 4.680 -6.478 -3.595 1.00 96.50 73 VAL A CA 1
ATOM 567 C C . VAL A 1 73 ? 5.772 -7.292 -4.265 1.00 96.50 73 VAL A C 1
ATOM 569 O O . VAL A 1 73 ? 6.652 -7.815 -3.585 1.00 96.50 73 VAL A O 1
ATOM 572 N N . HIS A 1 74 ? 5.723 -7.382 -5.591 1.00 93.62 74 HIS A N 1
ATOM 573 C CA . HIS A 1 74 ? 6.742 -8.053 -6.397 1.00 9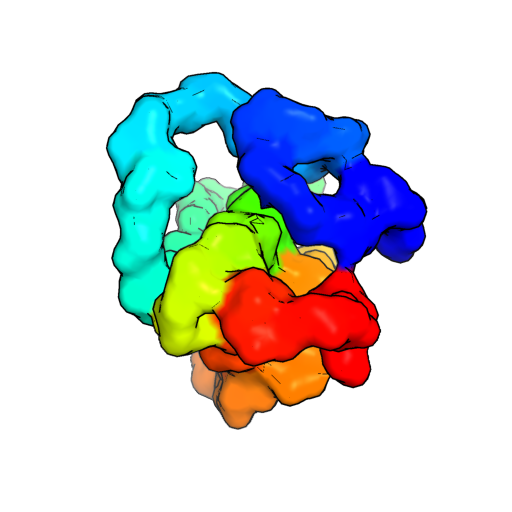3.62 74 HIS A CA 1
ATOM 574 C C . HIS A 1 74 ? 7.826 -7.073 -6.895 1.00 93.62 74 HIS A C 1
ATOM 576 O O . HIS A 1 74 ? 7.618 -5.856 -6.909 1.00 93.62 74 HIS A O 1
ATOM 582 N N . ASP A 1 75 ? 8.976 -7.614 -7.319 1.00 91.00 75 ASP A N 1
ATOM 583 C CA . ASP A 1 75 ? 10.174 -6.902 -7.794 1.00 91.00 75 ASP A CA 1
ATOM 584 C C . ASP A 1 75 ? 10.730 -5.875 -6.786 1.00 91.00 75 ASP A C 1
ATOM 586 O O . ASP A 1 75 ? 11.115 -4.755 -7.140 1.00 91.00 75 ASP A O 1
ATOM 590 N N . VAL A 1 76 ? 10.775 -6.243 -5.501 1.00 91.19 76 VAL A N 1
ATOM 591 C CA . VAL A 1 76 ? 11.339 -5.377 -4.444 1.00 91.19 76 VAL A CA 1
ATOM 592 C C . VAL A 1 76 ? 12.868 -5.286 -4.461 1.00 91.19 76 VAL A C 1
ATOM 594 O O . VAL A 1 76 ? 13.451 -4.591 -3.636 1.00 91.19 76 VAL A O 1
ATOM 597 N N . ASP A 1 77 ? 13.531 -5.967 -5.393 1.00 89.94 77 ASP A N 1
ATOM 598 C CA . ASP A 1 77 ? 14.948 -5.792 -5.714 1.00 89.94 77 ASP A CA 1
ATOM 599 C C . ASP A 1 77 ? 15.220 -4.472 -6.461 1.00 89.94 77 ASP A C 1
ATOM 601 O O . ASP A 1 77 ? 16.340 -3.956 -6.435 1.00 89.94 77 ASP A O 1
ATOM 605 N N . ARG A 1 78 ? 14.190 -3.862 -7.068 1.00 88.75 78 ARG A N 1
ATOM 606 C CA . ARG A 1 78 ? 14.283 -2.516 -7.645 1.00 88.75 78 ARG A CA 1
ATOM 607 C C . ARG A 1 78 ? 14.241 -1.452 -6.549 1.00 88.75 78 ARG A C 1
ATOM 609 O O . ARG A 1 78 ? 13.361 -1.435 -5.694 1.00 88.75 78 ARG A O 1
ATOM 616 N N . VAL A 1 79 ? 15.150 -0.479 -6.633 1.00 90.00 79 VAL A N 1
ATOM 617 C CA . VAL A 1 79 ? 15.320 0.586 -5.621 1.00 90.00 79 VAL A CA 1
ATOM 618 C C . VAL A 1 79 ? 14.041 1.395 -5.373 1.00 90.00 79 VAL A C 1
ATOM 620 O O . VAL A 1 79 ? 13.803 1.852 -4.254 1.00 90.00 79 VAL A O 1
ATOM 623 N N . VAL A 1 80 ? 13.226 1.616 -6.408 1.00 89.31 80 VAL A N 1
ATOM 624 C CA . VAL A 1 80 ? 11.996 2.406 -6.288 1.00 89.31 80 VAL A CA 1
ATOM 625 C C . VAL A 1 80 ? 10.927 1.611 -5.542 1.00 89.31 80 VAL A C 1
ATOM 627 O O . VAL A 1 80 ? 10.396 2.102 -4.549 1.00 89.31 80 VAL A O 1
ATOM 630 N N . GLU A 1 81 ? 10.653 0.379 -5.960 1.00 91.62 81 GLU A N 1
ATOM 631 C CA . GLU A 1 81 ? 9.720 -0.540 -5.307 1.00 91.62 81 GLU A CA 1
ATOM 632 C C . GLU A 1 81 ? 10.132 -0.855 -3.860 1.00 91.62 81 GLU A C 1
ATOM 634 O O . GLU A 1 81 ? 9.278 -0.828 -2.969 1.00 91.62 81 GLU A O 1
ATOM 639 N N . ASP A 1 82 ? 11.427 -1.060 -3.592 1.00 93.44 82 ASP A N 1
ATOM 640 C CA . ASP A 1 82 ? 11.945 -1.256 -2.233 1.00 93.44 82 ASP A CA 1
ATOM 641 C C . ASP A 1 82 ? 11.583 -0.077 -1.322 1.00 93.44 82 ASP A C 1
ATOM 643 O O . ASP A 1 82 ? 10.958 -0.255 -0.272 1.00 93.44 82 ASP A O 1
ATOM 647 N N . LYS A 1 83 ? 11.926 1.143 -1.753 1.00 94.44 83 LYS A N 1
ATOM 648 C CA . LYS A 1 83 ? 11.688 2.359 -0.970 1.00 94.44 83 LYS A CA 1
ATOM 649 C C . LYS A 1 83 ? 10.202 2.652 -0.817 1.00 94.44 83 LYS A C 1
ATOM 651 O O . LYS A 1 83 ? 9.760 2.984 0.282 1.00 94.44 83 LYS A O 1
ATOM 656 N N . PHE A 1 84 ? 9.424 2.552 -1.895 1.00 94.50 84 PHE A N 1
ATOM 657 C CA . PHE A 1 84 ? 7.995 2.861 -1.859 1.00 94.50 84 PHE A CA 1
ATOM 658 C C . PHE A 1 84 ? 7.216 1.854 -1.015 1.00 94.50 84 PHE A C 1
ATOM 660 O O . PHE A 1 84 ? 6.372 2.283 -0.231 1.00 94.50 84 PHE A O 1
ATOM 667 N N . SER A 1 85 ? 7.514 0.555 -1.115 1.00 95.94 85 SER A N 1
ATOM 668 C CA . SER A 1 85 ? 6.836 -0.460 -0.299 1.00 95.94 85 SER A CA 1
ATOM 669 C C . SER A 1 85 ? 7.098 -0.243 1.193 1.00 95.94 85 SER A C 1
ATOM 671 O O . SER A 1 85 ? 6.145 -0.085 1.947 1.00 95.94 85 SER A O 1
ATOM 673 N N . LYS A 1 86 ? 8.356 -0.077 1.623 1.00 96.19 86 LYS A N 1
ATOM 674 C CA . LYS A 1 86 ? 8.685 0.225 3.033 1.00 96.19 86 LYS A CA 1
ATOM 675 C C . LYS A 1 86 ? 8.106 1.553 3.522 1.00 96.19 86 LYS A C 1
ATOM 677 O O . LYS A 1 86 ? 7.712 1.663 4.677 1.00 96.19 86 LYS A O 1
ATOM 682 N N . THR A 1 87 ? 8.038 2.564 2.655 1.00 95.31 87 THR A N 1
ATOM 683 C CA . THR A 1 87 ? 7.527 3.890 3.039 1.00 95.31 87 THR A CA 1
ATOM 684 C C . THR A 1 87 ? 6.007 3.910 3.181 1.00 95.31 87 THR A C 1
ATOM 686 O O . THR A 1 87 ? 5.499 4.530 4.110 1.00 95.31 87 THR A O 1
ATOM 689 N N . PHE A 1 88 ? 5.275 3.287 2.253 1.00 95.81 88 PHE A N 1
ATOM 690 C CA . PHE A 1 88 ? 3.820 3.451 2.150 1.00 95.81 88 PHE A CA 1
ATOM 691 C C . PHE A 1 88 ? 3.011 2.249 2.633 1.00 95.81 88 PHE A C 1
ATOM 693 O O . PHE A 1 88 ? 1.847 2.423 2.980 1.00 95.81 88 PHE A O 1
ATOM 700 N N . LEU A 1 89 ? 3.621 1.065 2.693 1.00 96.88 89 LEU A N 1
ATOM 701 C CA . LEU A 1 89 ? 3.069 -0.101 3.391 1.00 96.88 89 LEU A CA 1
ATOM 702 C C . LEU A 1 89 ? 3.648 -0.243 4.804 1.00 96.88 89 LEU A C 1
ATOM 704 O O . LEU A 1 89 ? 3.192 -1.093 5.555 1.00 96.88 89 LEU A O 1
ATOM 708 N N . CYS A 1 90 ? 4.586 0.642 5.165 1.00 95.44 90 CYS A N 1
ATOM 709 C CA . CYS A 1 90 ? 5.267 0.743 6.450 1.00 95.44 90 CYS A CA 1
ATOM 710 C C . CYS A 1 90 ? 6.182 -0.447 6.759 1.00 95.44 90 CYS A C 1
ATOM 712 O O . CYS A 1 90 ? 5.746 -1.586 6.884 1.00 95.44 90 CYS A O 1
ATOM 714 N N . GLU A 1 91 ? 7.466 -0.172 6.977 1.00 95.75 91 GLU A N 1
ATOM 715 C CA . GLU A 1 91 ? 8.445 -1.200 7.351 1.00 95.75 91 GLU A CA 1
ATOM 716 C C . GLU A 1 91 ? 8.056 -1.947 8.638 1.00 95.75 91 GLU A C 1
ATOM 718 O O . GLU A 1 91 ? 8.258 -3.150 8.725 1.00 95.75 91 GLU A O 1
ATOM 723 N N . GLY A 1 92 ? 7.388 -1.286 9.591 1.00 95.38 92 GLY A N 1
ATOM 724 C CA . GLY A 1 92 ? 6.860 -1.936 10.798 1.00 95.38 92 GLY A CA 1
ATOM 725 C C . GLY A 1 92 ? 5.722 -2.944 10.562 1.00 95.38 92 GLY A C 1
ATOM 726 O O . GLY A 1 92 ? 5.364 -3.673 11.484 1.00 95.38 92 GLY A O 1
ATOM 727 N N . TYR A 1 93 ? 5.147 -2.993 9.357 1.00 96.38 93 TYR A N 1
ATOM 728 C CA . TYR A 1 93 ? 4.136 -3.977 8.951 1.00 96.38 93 TYR A CA 1
ATOM 729 C C . TYR A 1 93 ? 4.696 -5.066 8.028 1.00 96.38 93 TYR A C 1
ATOM 731 O O . TYR A 1 93 ? 3.953 -5.957 7.617 1.00 96.38 93 TYR A O 1
ATOM 739 N N . LEU A 1 94 ? 5.994 -5.018 7.711 1.00 97.50 94 LEU A N 1
ATOM 740 C CA . LEU A 1 94 ? 6.685 -6.057 6.956 1.00 97.50 94 LEU A CA 1
ATOM 741 C C . LEU A 1 94 ? 6.705 -7.363 7.761 1.00 97.50 94 LEU A C 1
ATOM 743 O O . LEU A 1 94 ? 7.204 -7.395 8.885 1.00 97.50 94 LEU A O 1
ATOM 747 N N . ARG A 1 95 ? 6.173 -8.441 7.180 1.00 97.88 95 ARG A N 1
ATOM 748 C CA . ARG A 1 95 ? 6.201 -9.785 7.771 1.00 97.88 95 ARG A CA 1
ATOM 749 C C . ARG A 1 95 ? 7.399 -10.576 7.293 1.00 97.88 95 ARG A C 1
ATOM 751 O O . ARG A 1 95 ? 8.196 -11.039 8.102 1.00 97.88 95 ARG A O 1
ATOM 758 N N . GLU A 1 96 ? 7.524 -10.694 5.981 1.00 96.94 96 GLU A N 1
ATOM 759 C CA . GLU A 1 96 ? 8.552 -11.506 5.350 1.00 96.94 96 GLU A CA 1
ATOM 760 C C . GLU A 1 96 ? 8.882 -11.003 3.944 1.00 96.94 96 GLU A C 1
ATOM 762 O O . GLU A 1 96 ? 8.137 -10.241 3.318 1.00 96.94 96 GLU A O 1
ATOM 767 N N . GLN A 1 97 ? 10.042 -11.427 3.453 1.00 96.88 97 GLN A N 1
ATOM 768 C CA . GLN A 1 97 ? 10.449 -11.254 2.069 1.00 96.88 97 GLN A CA 1
ATOM 769 C C . GLN A 1 97 ? 11.036 -12.573 1.577 1.00 96.88 97 GLN A C 1
ATOM 771 O O . GLN A 1 97 ? 12.047 -13.024 2.109 1.00 96.88 97 GLN A O 1
ATOM 776 N N . GLU A 1 98 ? 10.439 -13.130 0.528 1.00 96.69 98 GLU A N 1
ATOM 777 C CA . GLU A 1 98 ? 10.893 -14.355 -0.124 1.00 96.69 98 GLU A CA 1
ATOM 778 C C . GLU A 1 98 ? 11.320 -14.017 -1.557 1.00 96.69 98 GLU A C 1
ATOM 780 O O . GLU A 1 98 ? 10.517 -13.615 -2.408 1.00 96.69 98 GLU A O 1
ATOM 785 N N . GLY A 1 99 ? 12.624 -14.107 -1.821 1.00 94.81 99 GL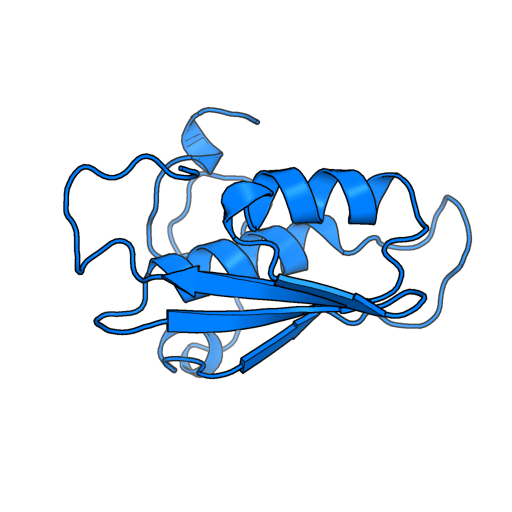Y A N 1
ATOM 786 C CA . GLY A 1 99 ? 13.208 -13.677 -3.090 1.00 94.81 99 GLY A CA 1
ATOM 787 C C . GLY A 1 99 ? 12.867 -12.218 -3.429 1.00 94.81 99 GLY A C 1
ATOM 788 O O . GLY A 1 99 ? 13.330 -11.287 -2.765 1.00 94.81 99 GLY A O 1
ATOM 789 N N . ARG A 1 100 ? 12.071 -12.028 -4.491 1.00 93.62 100 ARG A N 1
ATOM 790 C CA . ARG A 1 100 ? 11.651 -10.714 -5.021 1.00 93.62 100 ARG A CA 1
ATOM 791 C C . ARG A 1 100 ? 10.250 -10.291 -4.573 1.00 93.62 100 ARG A C 1
ATOM 793 O O . ARG A 1 100 ? 9.748 -9.278 -5.057 1.00 93.62 100 ARG A O 1
ATOM 800 N N . ILE A 1 101 ? 9.608 -11.056 -3.693 1.00 95.81 101 ILE A N 1
ATOM 801 C CA . ILE A 1 101 ? 8.264 -10.768 -3.186 1.00 95.81 101 ILE A CA 1
ATOM 802 C C . ILE A 1 101 ? 8.361 -10.374 -1.720 1.00 95.81 101 ILE A C 1
ATOM 804 O O . ILE A 1 101 ? 9.079 -10.996 -0.941 1.00 95.81 101 ILE A O 1
ATOM 808 N N . ARG A 1 102 ? 7.619 -9.336 -1.343 1.00 96.94 102 ARG A N 1
ATOM 809 C CA . ARG A 1 102 ? 7.526 -8.842 0.028 1.00 96.94 102 ARG A CA 1
ATOM 810 C C . ARG A 1 102 ? 6.089 -8.879 0.516 1.00 96.94 102 ARG A C 1
ATOM 812 O O . ARG A 1 102 ? 5.206 -8.427 -0.207 1.00 96.94 102 ARG A O 1
ATOM 819 N N . HIS A 1 103 ? 5.885 -9.354 1.738 1.00 98.38 103 HIS A N 1
ATOM 820 C CA . HIS A 1 103 ? 4.582 -9.470 2.386 1.00 98.38 103 HIS A CA 1
ATOM 821 C C . HIS A 1 103 ? 4.450 -8.481 3.544 1.00 98.38 103 HIS A C 1
ATOM 823 O O . HIS A 1 103 ? 5.309 -8.407 4.424 1.00 98.38 103 HIS A O 1
ATOM 829 N N . PHE A 1 104 ? 3.352 -7.733 3.553 1.00 98.50 104 PHE A N 1
ATOM 830 C CA . PHE A 1 104 ? 2.966 -6.825 4.624 1.00 98.50 104 PHE A CA 1
ATOM 831 C C . PHE A 1 104 ? 1.593 -7.207 5.166 1.00 98.50 104 PHE A C 1
ATOM 833 O O . PHE A 1 104 ? 0.696 -7.502 4.382 1.00 98.50 104 PHE A O 1
ATOM 840 N N . THR A 1 105 ? 1.401 -7.095 6.478 1.00 97.94 105 THR A N 1
ATOM 841 C CA . THR A 1 105 ? 0.070 -7.185 7.096 1.00 97.94 105 THR A CA 1
ATOM 842 C C . THR A 1 105 ? -0.319 -5.810 7.614 1.00 97.94 105 THR A C 1
ATOM 844 O O . THR A 1 105 ? 0.243 -5.323 8.597 1.00 97.94 105 THR A O 1
ATOM 847 N N . ILE A 1 106 ? -1.259 -5.161 6.932 1.00 96.38 106 ILE A N 1
ATOM 848 C CA . ILE A 1 106 ? -1.601 -3.762 7.172 1.00 96.38 106 ILE A CA 1
ATOM 849 C C . ILE A 1 106 ? -2.911 -3.690 7.962 1.00 96.38 106 ILE A C 1
ATOM 851 O O . ILE A 1 106 ? -3.959 -4.055 7.432 1.00 96.38 106 ILE A O 1
ATOM 855 N N . PRO A 1 107 ? -2.894 -3.186 9.208 1.00 94.56 107 PRO A N 1
ATOM 856 C CA . PRO A 1 107 ? -4.102 -3.075 10.008 1.00 94.56 107 PRO A CA 1
ATOM 857 C C . PRO A 1 107 ? -4.952 -1.883 9.572 1.00 94.56 107 PRO A C 1
ATOM 859 O O . PRO A 1 107 ? -4.420 -0.834 9.186 1.00 94.56 107 PRO A O 1
ATOM 862 N N . SER A 1 108 ? -6.265 -1.986 9.764 1.00 91.88 108 SER A N 1
ATOM 863 C CA . SER A 1 108 ? -7.173 -0.845 9.653 1.00 91.88 108 SER A CA 1
ATOM 864 C C . SER A 1 108 ? -6.709 0.332 10.529 1.00 91.88 108 SER A C 1
ATOM 866 O O . SER A 1 108 ? -6.192 0.178 11.642 1.00 91.88 108 SER A O 1
ATOM 868 N N . HIS A 1 109 ? -6.865 1.551 10.013 1.00 85.00 109 HIS A N 1
ATOM 869 C CA . HIS A 1 109 ? -6.686 2.784 10.783 1.00 85.00 109 HIS A CA 1
ATOM 870 C C . HIS A 1 109 ? -7.919 3.113 11.633 1.00 85.00 109 HIS A C 1
ATOM 872 O O . HIS A 1 109 ? -7.782 3.710 12.702 1.00 85.00 109 HIS A O 1
ATOM 878 N N . ARG A 1 110 ? -9.109 2.678 11.200 1.00 80.50 110 ARG A N 1
ATOM 879 C CA . ARG A 1 110 ? -10.395 2.977 11.848 1.00 80.50 110 ARG A CA 1
ATOM 880 C C . ARG A 1 110 ? -10.559 2.271 13.192 1.00 80.50 110 ARG A C 1
ATOM 882 O O . ARG A 1 110 ? -11.139 2.843 14.109 1.00 80.50 110 ARG A O 1
ATOM 889 N N . THR A 1 111 ? -9.964 1.092 13.349 1.00 75.31 111 THR A N 1
ATOM 890 C CA . THR A 1 111 ? -10.024 0.304 14.594 1.00 75.31 111 THR A CA 1
ATOM 891 C C . THR A 1 111 ? -9.224 0.910 15.748 1.00 75.31 111 THR A C 1
ATOM 893 O O . THR A 1 111 ? -9.465 0.583 16.910 1.00 75.31 111 THR A O 1
ATOM 896 N N . ARG A 1 112 ? -8.257 1.798 15.467 1.00 71.06 112 ARG A N 1
ATOM 897 C CA . ARG A 1 112 ? -7.412 2.456 16.479 1.00 71.06 112 ARG A CA 1
ATOM 898 C C . ARG A 1 112 ? -7.149 3.917 16.113 1.00 71.06 112 ARG A C 1
ATOM 900 O O . ARG A 1 112 ? -6.050 4.277 15.675 1.00 71.06 112 ARG A O 1
ATOM 907 N N . LEU A 1 113 ? -8.167 4.749 16.335 1.00 68.50 113 LEU A N 1
ATOM 908 C CA . LEU A 1 113 ? -8.122 6.199 16.137 1.00 68.50 113 LEU A CA 1
ATOM 909 C C . LEU A 1 113 ? -6.904 6.811 16.854 1.00 68.50 113 LEU A C 1
ATOM 911 O O . LEU A 1 113 ? -6.677 6.568 18.037 1.00 68.50 113 LEU A O 1
ATOM 915 N N . GLY A 1 114 ? -6.105 7.590 16.121 1.00 68.19 114 GLY A N 1
ATOM 916 C CA . GLY A 1 114 ? -4.894 8.241 16.640 1.00 68.19 114 GLY A CA 1
ATOM 917 C C . GLY A 1 114 ? -3.576 7.528 16.323 1.00 68.19 114 GLY A C 1
ATOM 918 O O . GLY A 1 114 ? -2.516 8.058 16.651 1.00 68.19 114 GLY A O 1
ATOM 919 N N . ARG A 1 115 ? -3.596 6.372 15.641 1.00 72.06 115 ARG A N 1
ATOM 920 C CA . ARG A 1 115 ? -2.357 5.791 15.105 1.00 72.06 115 ARG A CA 1
ATOM 921 C C . ARG A 1 115 ? -1.768 6.671 13.992 1.00 72.06 115 ARG A C 1
ATOM 923 O O . ARG A 1 115 ? -2.523 7.136 13.131 1.00 72.06 115 ARG A O 1
ATOM 930 N N . PRO A 1 116 ? -0.438 6.867 13.962 1.00 80.12 116 PRO A N 1
ATOM 931 C CA . PRO A 1 116 ? 0.225 7.474 12.813 1.00 80.12 116 PRO A CA 1
ATOM 932 C C . PRO A 1 116 ? 0.015 6.624 11.549 1.00 80.12 116 PRO A C 1
ATOM 934 O O . PRO A 1 116 ? -0.382 5.456 11.619 1.00 80.12 116 PRO A O 1
ATOM 937 N N . PHE A 1 117 ? 0.270 7.216 10.377 1.00 82.31 117 PHE A N 1
ATOM 938 C CA . PHE A 1 117 ? 0.152 6.520 9.090 1.00 82.31 117 PHE A CA 1
ATOM 939 C C . PHE A 1 117 ? 0.948 5.205 9.093 1.00 82.31 117 PHE A C 1
ATOM 941 O O . PHE A 1 117 ? 0.366 4.153 8.828 1.00 82.31 117 PHE A O 1
ATOM 948 N N . CYS A 1 118 ? 2.215 5.286 9.515 1.00 86.88 118 CYS A N 1
ATOM 949 C CA . CYS A 1 118 ? 3.083 4.158 9.842 1.00 86.88 118 CYS A CA 1
ATOM 950 C C . CYS A 1 118 ? 3.435 4.161 11.337 1.00 86.88 118 CYS A C 1
ATOM 952 O O . CYS A 1 118 ? 3.611 5.256 11.876 1.00 86.88 118 CYS A O 1
ATOM 954 N N . PRO A 1 119 ? 3.511 2.982 11.985 1.00 77.69 119 PRO A N 1
ATOM 955 C CA . PRO A 1 119 ? 3.875 2.827 13.391 1.00 77.69 119 PRO A CA 1
ATOM 956 C C . PRO A 1 119 ? 5.365 3.075 13.646 1.00 77.69 119 PRO A C 1
ATOM 958 O O . PRO A 1 119 ? 6.161 2.969 12.684 1.00 77.69 119 PRO A O 1
#

InterPro domains:
  IPR006514 IRX15/GXM/AGM [PF21729] (3-104)
  IPR006514 IRX15/GXM/AGM [PTHR31444] (3-119)
  IPR006514 IRX15/GXM/AGM [TIGR01627] (3-118)

pLDDT: mean 89.99, std 9.86, range [53.09, 98.5]

Secondary structure (DSSP, 8-state):
--GGGSS---TTT---TTS--S--HHHHHS--SEEEE---S--STTS--SHHHHHHHHHHHHH-SSSEEEEEEE-TTSHHHHHHHHHHTTGGGEEEEETTEEEEEEE-SGGGTT--S--

Foldseek 3Di:
DDPLLFDQDQLCPRPDPLRDHDDPVCVRPDLAQEEEQDDPDDDDPPDDDRLSVLQNVLSSQQQHQFFKHKYKYFQCVDPRSVVSNCVRLNVVQWDDDDDRMTIGIHGHCNVPPPDTSYD

Radius of gyration: 13.54 Å; chains: 1; bounding box: 32×30×35 Å

Sequence (119 aa):
MKEECKVVSDPRFSKCQIALKGLPNEVYDIEWDLIMVDAPTGYHDGAPGRMKAIYTAGLMARNREDGETDVFVHDVDRVVEDKFSKTFLCEGYLREQEGRIRHFTIPSHRTRLGRPFCP

Organism: NCBI:txid205694